Protein AF-A0A923Z2W4-F1 (afdb_monomer)

Secondary structure (DSSP, 8-state):
-HHHHHHHHHHHHHHHHHHHHHHHHTTT-HHHHHHHHHHHHHHHHHS-HHHHHHHHHHHHHHHHHHHHHHHHHHHHHHHHHHHHHHHHTT--

pLDDT: mean 85.25, std 6.6, range [52.53, 93.0]

Structure (mmCIF, N/CA/C/O backbone):
data_AF-A0A923Z2W4-F1
#
_entry.id   AF-A0A923Z2W4-F1
#
loop_
_atom_site.group_PDB
_atom_site.id
_atom_site.type_symbol
_atom_site.label_atom_id
_atom_site.label_alt_id
_atom_site.label_comp_id
_atom_site.label_asym_id
_atom_site.label_entity_id
_atom_site.label_seq_id
_atom_site.pdbx_PDB_ins_code
_atom_site.Cartn_x
_atom_site.Cartn_y
_atom_site.Cartn_z
_atom_site.occupancy
_atom_site.B_iso_or_equiv
_atom_site.auth_seq_id
_atom_site.auth_comp_id
_atom_site.auth_asym_id
_atom_site.auth_atom_id
_atom_site.pdbx_PDB_model_num
ATOM 1 N N . LEU A 1 1 ? -3.844 6.310 22.631 1.00 57.16 1 LEU A N 1
ATOM 2 C CA . LEU A 1 1 ? -3.318 5.209 21.780 1.00 57.16 1 LEU A CA 1
ATOM 3 C C . LEU A 1 1 ? -4.250 4.770 20.636 1.00 57.16 1 LEU A C 1
ATOM 5 O O . LEU A 1 1 ? -3.787 4.084 19.733 1.00 57.16 1 LEU A O 1
ATOM 9 N N . THR A 1 2 ? -5.532 5.149 20.624 1.00 71.50 2 THR A N 1
ATOM 10 C CA . THR A 1 2 ? -6.532 4.648 19.657 1.00 71.50 2 THR A CA 1
ATOM 11 C C . THR A 1 2 ? -6.236 5.002 18.196 1.00 71.50 2 THR A C 1
ATOM 13 O O . THR A 1 2 ? -6.374 4.148 17.324 1.00 71.50 2 THR A O 1
ATOM 16 N N . THR A 1 3 ? -5.780 6.224 17.919 1.00 75.88 3 THR A N 1
ATOM 17 C CA . THR A 1 3 ? -5.515 6.712 16.553 1.00 75.88 3 THR A CA 1
ATOM 18 C C . THR A 1 3 ? -4.288 6.052 15.921 1.00 75.88 3 THR A C 1
ATOM 20 O O . THR A 1 3 ? -4.352 5.600 14.782 1.00 75.88 3 THR A O 1
ATOM 23 N N . ALA A 1 4 ? -3.186 5.940 16.672 1.00 83.12 4 ALA A N 1
ATOM 24 C CA . ALA A 1 4 ? -1.946 5.327 16.192 1.00 83.12 4 ALA A CA 1
ATOM 25 C C . ALA A 1 4 ? -2.115 3.822 15.933 1.00 83.12 4 ALA A C 1
ATOM 27 O O . ALA A 1 4 ? -1.686 3.329 14.894 1.00 83.12 4 ALA A O 1
ATOM 28 N N . GLY A 1 5 ? -2.806 3.104 16.827 1.00 84.31 5 GLY A N 1
ATOM 29 C CA . GLY A 1 5 ? -3.116 1.685 16.626 1.00 84.31 5 GLY A CA 1
ATOM 30 C C . GLY A 1 5 ? -4.046 1.446 15.435 1.00 84.31 5 GLY A C 1
ATOM 31 O O . GLY A 1 5 ? -3.865 0.484 14.692 1.00 84.31 5 GLY A O 1
ATOM 32 N N . TRP A 1 6 ? -5.004 2.349 15.197 1.00 82.31 6 TRP A N 1
ATOM 33 C CA . TRP A 1 6 ? -5.837 2.288 14.000 1.00 8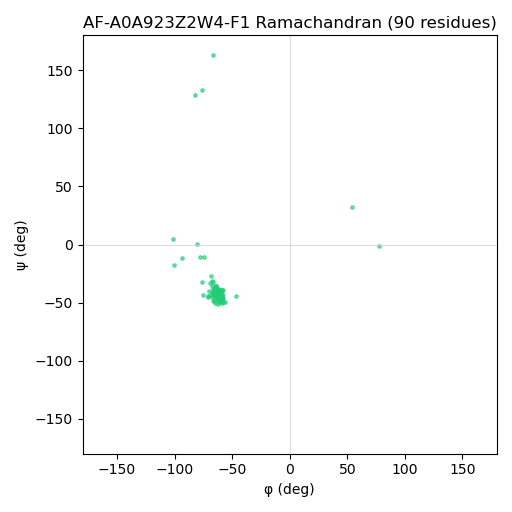2.31 6 TRP A CA 1
ATOM 34 C C . TRP A 1 6 ? -5.013 2.519 12.730 1.00 82.31 6 TRP A C 1
ATOM 36 O O . TRP A 1 6 ? -5.117 1.727 11.798 1.00 82.31 6 TRP A O 1
ATOM 46 N N . LEU A 1 7 ? -4.147 3.535 12.698 1.00 85.31 7 LEU A N 1
ATOM 47 C CA . LEU A 1 7 ? -3.287 3.801 11.543 1.00 85.31 7 LEU A CA 1
ATOM 48 C C . LEU A 1 7 ? -2.350 2.618 1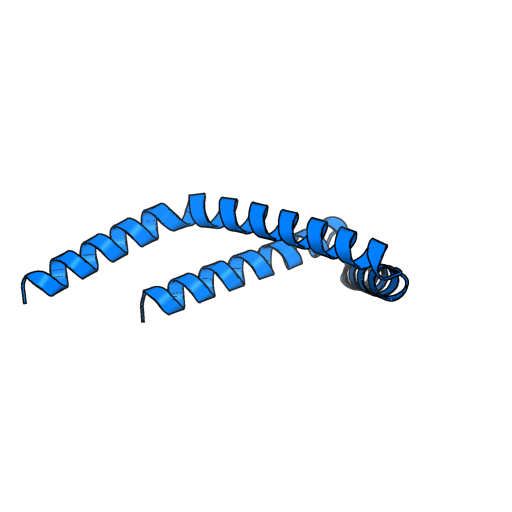1.254 1.00 85.31 7 LEU A C 1
ATOM 50 O O . LEU A 1 7 ? -2.303 2.141 10.123 1.00 85.31 7 LEU A O 1
ATOM 54 N N . ALA A 1 8 ? -1.679 2.095 12.284 1.00 87.62 8 ALA A N 1
ATOM 55 C CA . ALA A 1 8 ? -0.806 0.931 12.172 1.00 87.62 8 ALA A CA 1
ATOM 56 C C . ALA A 1 8 ? -1.564 -0.307 11.666 1.00 87.62 8 ALA A C 1
ATOM 58 O O . ALA A 1 8 ? -1.067 -1.026 10.805 1.00 87.62 8 ALA A O 1
ATOM 59 N N . GLY A 1 9 ? -2.796 -0.526 12.138 1.00 86.88 9 GLY A N 1
ATOM 60 C CA . GLY A 1 9 ? -3.646 -1.619 11.667 1.00 86.88 9 GLY A CA 1
ATOM 61 C C . GLY A 1 9 ? -4.075 -1.476 10.203 1.00 86.88 9 GLY A C 1
ATOM 62 O O . GLY A 1 9 ? -4.131 -2.475 9.487 1.00 86.88 9 GLY A O 1
ATOM 63 N N . ASN A 1 10 ? -4.353 -0.255 9.734 1.00 86.50 10 ASN A N 1
ATOM 64 C CA . ASN A 1 10 ?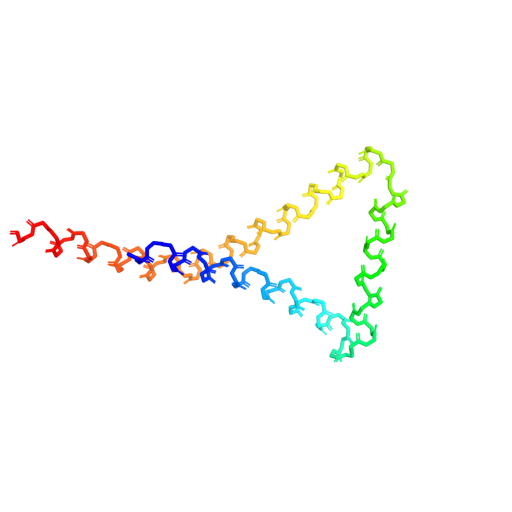 -4.636 -0.013 8.316 1.00 86.50 10 ASN A CA 1
ATOM 65 C C . ASN A 1 10 ? -3.378 -0.205 7.465 1.00 86.50 10 ASN A C 1
ATOM 67 O O . ASN A 1 10 ? -3.453 -0.879 6.445 1.00 86.50 10 ASN A O 1
ATOM 71 N N . LEU A 1 11 ? -2.224 0.306 7.908 1.00 86.81 11 LEU A N 1
ATOM 72 C CA . LEU A 1 11 ? -0.947 0.114 7.220 1.00 86.81 11 LEU A CA 1
ATOM 73 C C . LEU A 1 11 ? -0.607 -1.375 7.085 1.00 86.81 11 LEU A C 1
ATOM 75 O O . LEU A 1 11 ? -0.291 -1.838 5.993 1.00 86.81 11 LEU A O 1
ATOM 79 N N . LEU A 1 12 ? -0.745 -2.140 8.171 1.00 89.81 12 LEU A N 1
ATOM 80 C CA . LEU A 1 12 ? -0.530 -3.585 8.160 1.00 89.81 12 LEU A CA 1
ATOM 81 C C . LEU A 1 12 ? -1.523 -4.301 7.235 1.00 89.81 12 LEU A C 1
ATOM 83 O O . LEU A 1 12 ? -1.137 -5.227 6.530 1.00 89.81 12 LEU A O 1
ATOM 87 N N . GLY A 1 13 ? -2.782 -3.857 7.197 1.00 88.19 13 GLY A N 1
ATOM 88 C CA . GLY A 1 13 ? -3.783 -4.372 6.262 1.00 88.19 13 GLY A CA 1
ATOM 89 C C . GLY A 1 13 ? -3.408 -4.125 4.799 1.00 88.19 13 GLY A C 1
ATOM 90 O O . GLY A 1 13 ? -3.479 -5.046 3.994 1.00 88.19 13 GLY A O 1
ATOM 91 N N . ILE A 1 14 ? -2.952 -2.912 4.468 1.00 87.94 14 ILE A N 1
ATOM 92 C CA . ILE A 1 14 ? -2.496 -2.550 3.118 1.00 87.94 14 ILE A CA 1
ATOM 93 C C . ILE A 1 14 ? -1.300 -3.418 2.713 1.00 87.94 14 ILE A C 1
ATOM 95 O O . ILE A 1 14 ? -1.318 -4.025 1.644 1.00 87.94 14 ILE A O 1
ATOM 99 N N . LEU A 1 15 ? -0.285 -3.519 3.577 1.00 87.00 15 LEU A N 1
ATOM 100 C CA . LEU A 1 15 ? 0.896 -4.351 3.327 1.00 87.00 15 LEU A CA 1
ATOM 101 C C . LEU A 1 15 ? 0.519 -5.834 3.187 1.00 87.00 15 LEU A C 1
ATOM 103 O O . LEU A 1 15 ? 1.002 -6.510 2.282 1.00 87.00 15 LEU A O 1
ATOM 107 N N . GLY A 1 16 ? -0.397 -6.324 4.024 1.00 88.94 16 GLY A N 1
ATOM 108 C CA . GLY A 1 16 ? -0.939 -7.677 3.935 1.00 88.94 16 GLY A CA 1
ATOM 109 C C . GLY A 1 16 ? -1.677 -7.941 2.620 1.00 88.94 16 GLY A C 1
ATOM 110 O O . GLY A 1 16 ? -1.501 -9.006 2.039 1.00 88.94 16 GLY A O 1
ATOM 111 N N . CYS A 1 17 ? -2.444 -6.975 2.102 1.00 88.19 17 CYS A N 1
ATOM 112 C CA . CYS A 1 17 ? -3.091 -7.083 0.791 1.00 88.19 17 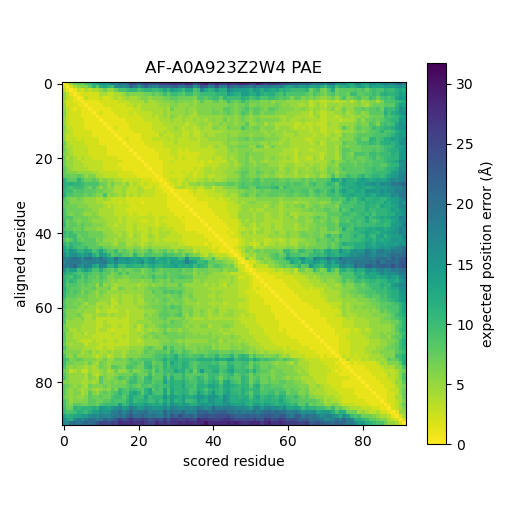CYS A CA 1
ATOM 113 C C . CYS A 1 17 ? -2.071 -7.193 -0.344 1.00 88.19 17 CYS A C 1
ATOM 115 O O . CYS A 1 17 ? -2.252 -8.020 -1.235 1.00 88.19 17 CYS A O 1
ATOM 117 N N . VAL A 1 18 ? -0.991 -6.406 -0.303 1.00 85.62 18 VAL A N 1
ATOM 118 C CA . VAL A 1 18 ? 0.095 -6.518 -1.289 1.00 85.62 18 VAL A CA 1
ATOM 119 C C . VAL A 1 18 ? 0.686 -7.924 -1.258 1.00 85.62 18 VAL A C 1
ATOM 121 O O . VAL A 1 18 ? 0.752 -8.582 -2.293 1.00 85.62 18 VAL A O 1
ATOM 124 N N . VAL A 1 19 ? 1.036 -8.428 -0.073 1.00 87.25 19 VAL A N 1
ATOM 125 C CA . VAL A 1 19 ? 1.560 -9.794 0.084 1.00 87.25 19 VAL A CA 1
ATOM 126 C C . VAL A 1 19 ? 0.555 -10.838 -0.420 1.00 87.25 19 VAL A C 1
ATOM 128 O O . VAL A 1 19 ? 0.936 -11.747 -1.153 1.00 87.25 19 VAL A O 1
ATOM 131 N N . ALA A 1 20 ? -0.732 -10.686 -0.101 1.00 88.81 20 ALA A N 1
ATOM 132 C CA . ALA A 1 20 ? -1.785 -11.597 -0.539 1.00 88.81 20 ALA A CA 1
ATOM 133 C C . ALA A 1 20 ? -1.920 -11.649 -2.069 1.00 88.81 20 ALA A C 1
ATOM 135 O O . ALA A 1 20 ? -2.059 -12.736 -2.620 1.00 88.81 20 ALA A O 1
ATOM 136 N N . VAL A 1 21 ? -1.824 -10.512 -2.769 1.00 86.75 21 VAL A N 1
ATOM 137 C CA . VAL A 1 21 ? -1.833 -10.482 -4.243 1.00 86.75 21 VAL A CA 1
ATOM 138 C C . VAL A 1 21 ? -0.681 -11.310 -4.807 1.00 86.75 21 VAL A C 1
ATOM 140 O O . VAL A 1 21 ? -0.905 -12.138 -5.688 1.00 86.75 21 VAL A O 1
ATOM 143 N N . PHE A 1 22 ? 0.530 -11.137 -4.270 1.00 86.25 22 PHE A N 1
ATOM 144 C CA . PHE A 1 22 ? 1.697 -11.903 -4.708 1.00 86.25 22 PHE A CA 1
ATOM 145 C C . PHE A 1 22 ? 1.556 -13.408 -4.435 1.00 86.25 22 PHE A C 1
ATOM 147 O O . PHE A 1 22 ? 1.982 -14.216 -5.256 1.00 86.25 22 PHE A O 1
ATOM 154 N N . ILE A 1 23 ? 0.916 -13.793 -3.328 1.00 89.25 23 ILE A N 1
ATOM 155 C CA . ILE A 1 23 ? 0.599 -15.197 -3.017 1.00 89.25 23 ILE A CA 1
ATOM 156 C C . ILE A 1 23 ? -0.428 -15.768 -4.006 1.00 89.25 23 ILE A C 1
ATOM 158 O O . ILE A 1 23 ? -0.303 -16.910 -4.448 1.00 89.25 23 ILE A O 1
ATOM 162 N N . VAL A 1 24 ? -1.450 -14.985 -4.366 1.00 91.00 24 VAL A N 1
ATOM 163 C CA . VAL A 1 24 ? -2.494 -15.416 -5.307 1.00 91.00 24 VAL A CA 1
ATOM 164 C C . VAL A 1 24 ? -1.904 -15.647 -6.697 1.00 91.00 24 VAL A C 1
ATOM 166 O O . VAL A 1 24 ? -2.119 -16.711 -7.272 1.00 91.00 24 VAL A O 1
ATOM 169 N N . ILE A 1 25 ? -1.108 -14.709 -7.224 1.00 88.44 25 ILE A N 1
ATOM 170 C CA . ILE A 1 25 ? -0.470 -14.877 -8.544 1.00 88.44 25 ILE A CA 1
ATOM 171 C C . ILE A 1 25 ? 0.595 -15.982 -8.537 1.00 88.44 25 ILE A C 1
ATOM 173 O O . ILE A 1 25 ? 0.832 -16.620 -9.562 1.00 88.44 25 ILE A O 1
ATOM 177 N N . SER A 1 26 ? 1.215 -16.257 -7.385 1.00 90.19 26 SER A N 1
ATOM 178 C CA . SER A 1 26 ? 2.152 -17.371 -7.234 1.00 90.19 26 SER A CA 1
ATOM 179 C C . SER A 1 26 ? 1.469 -18.726 -7.036 1.00 90.19 26 SER A C 1
ATOM 181 O O . SER A 1 26 ? 2.157 -19.736 -6.900 1.00 90.19 26 SER A O 1
ATOM 183 N N . HIS A 1 27 ? 0.131 -18.775 -7.022 1.00 89.19 27 HIS A N 1
ATOM 184 C CA . HIS A 1 27 ? -0.647 -19.983 -6.739 1.00 89.19 27 HIS A CA 1
ATOM 185 C C . HIS A 1 27 ? -0.241 -20.643 -5.406 1.00 89.19 27 HIS A C 1
ATOM 187 O O . HIS A 1 27 ? -0.241 -21.866 -5.289 1.00 89.19 27 HIS A O 1
ATOM 193 N N . GLY A 1 28 ? 0.178 -19.846 -4.417 1.00 87.69 28 GLY A N 1
ATOM 194 C CA . GLY A 1 28 ? 0.658 -20.332 -3.120 1.00 87.69 28 GLY A CA 1
ATOM 195 C C . GLY A 1 28 ? 2.087 -20.892 -3.108 1.00 87.69 28 GLY A C 1
ATOM 196 O O . GLY A 1 28 ? 2.572 -21.257 -2.040 1.00 87.69 28 GLY A O 1
ATOM 197 N N . HIS A 1 29 ? 2.789 -20.932 -4.245 1.00 91.81 29 HIS A N 1
ATOM 198 C CA . HIS A 1 29 ? 4.167 -21.420 -4.308 1.00 91.81 29 HIS A CA 1
ATOM 199 C C . HIS A 1 29 ? 5.148 -20.318 -3.897 1.00 91.81 29 HIS A C 1
ATOM 201 O O . HIS A 1 29 ? 5.105 -19.199 -4.421 1.00 91.81 29 HIS A O 1
ATOM 207 N N . VAL A 1 30 ? 6.046 -20.638 -2.960 1.00 89.81 30 VAL A N 1
ATOM 208 C CA . VAL A 1 30 ? 7.022 -19.683 -2.406 1.00 89.81 30 VAL A CA 1
ATOM 209 C C . VAL A 1 30 ? 8.083 -19.312 -3.445 1.00 89.81 30 VAL A C 1
ATOM 211 O O . VAL A 1 30 ? 8.406 -18.136 -3.592 1.00 89.81 30 VAL A O 1
ATOM 214 N N . ASP A 1 31 ? 8.561 -20.275 -4.235 1.00 92.25 31 ASP A N 1
ATOM 215 C CA . ASP A 1 31 ? 9.558 -20.017 -5.283 1.00 92.25 31 ASP A CA 1
ATOM 216 C C . ASP A 1 31 ? 9.013 -19.042 -6.332 1.00 92.25 31 ASP A C 1
ATOM 218 O O . ASP A 1 31 ? 9.639 -18.041 -6.677 1.00 92.25 31 ASP A O 1
ATOM 222 N N . THR A 1 32 ? 7.779 -19.280 -6.780 1.00 88.69 32 THR A N 1
ATOM 223 C CA . THR A 1 32 ? 7.091 -18.416 -7.740 1.00 88.69 32 THR A CA 1
ATOM 224 C C . THR A 1 32 ? 6.772 -17.039 -7.147 1.00 88.69 32 THR A C 1
ATOM 226 O O . THR A 1 32 ? 6.785 -16.046 -7.871 1.00 88.69 32 THR A O 1
ATOM 229 N N . PHE A 1 33 ? 6.513 -16.936 -5.839 1.00 89.75 33 PHE A N 1
ATOM 230 C CA . PHE A 1 33 ? 6.328 -15.652 -5.153 1.00 89.75 33 PHE A CA 1
ATOM 231 C C . PHE A 1 33 ? 7.596 -14.795 -5.233 1.00 89.75 33 PHE A C 1
ATOM 233 O O . PHE A 1 33 ? 7.540 -13.649 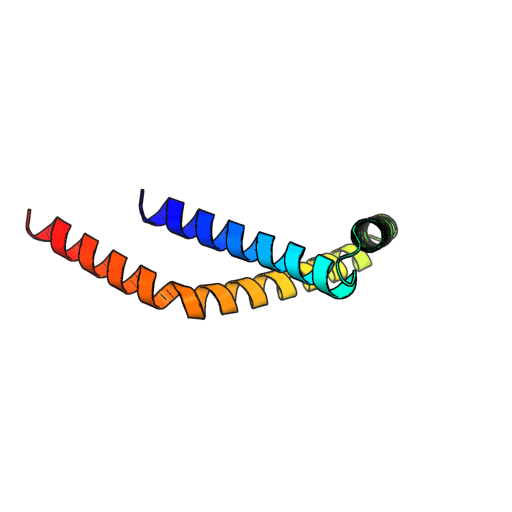-5.686 1.00 89.75 33 PHE A O 1
ATOM 240 N N . PHE A 1 34 ? 8.748 -15.360 -4.858 1.00 91.56 34 PHE A N 1
ATOM 241 C CA . PHE A 1 34 ? 10.020 -14.641 -4.918 1.00 91.56 34 PHE A CA 1
ATOM 242 C C . PHE A 1 34 ? 10.450 -14.345 -6.353 1.00 91.56 34 PHE A C 1
ATOM 244 O O . PHE A 1 34 ? 11.011 -13.284 -6.601 1.00 91.56 34 PHE A O 1
ATOM 251 N N . LEU A 1 35 ? 10.103 -15.204 -7.312 1.00 93.00 35 LEU A N 1
ATOM 252 C CA . LEU A 1 35 ? 10.342 -14.951 -8.733 1.00 93.00 35 LEU A CA 1
ATOM 253 C C . LEU A 1 35 ? 9.562 -13.725 -9.236 1.00 93.00 35 LEU A C 1
ATOM 255 O O . LEU A 1 35 ? 10.098 -12.909 -9.985 1.00 93.00 35 LEU A O 1
ATOM 259 N N . HIS A 1 36 ? 8.309 -13.543 -8.806 1.00 88.88 36 HIS A N 1
ATOM 260 C CA . HIS A 1 36 ? 7.552 -12.328 -9.123 1.00 88.88 36 HIS A CA 1
ATOM 261 C C . HIS A 1 36 ? 8.169 -11.075 -8.487 1.00 88.88 36 HIS A C 1
ATOM 263 O O . HIS A 1 36 ? 8.205 -10.027 -9.134 1.00 88.88 36 HIS A O 1
ATOM 269 N N . LEU A 1 37 ? 8.664 -11.172 -7.249 1.00 87.69 37 LEU A N 1
ATOM 270 C CA . LEU A 1 37 ? 9.351 -10.063 -6.580 1.00 87.69 37 LEU A CA 1
ATOM 271 C C . LEU A 1 37 ? 10.676 -9.703 -7.261 1.00 87.69 37 LEU A C 1
ATOM 273 O O . LEU A 1 37 ? 10.946 -8.522 -7.472 1.00 87.69 37 LEU A O 1
ATOM 277 N N . ASP A 1 38 ? 11.469 -10.699 -7.645 1.00 89.25 38 ASP A N 1
ATOM 278 C CA . ASP A 1 38 ? 12.741 -10.501 -8.340 1.00 89.25 38 ASP A CA 1
ATOM 279 C C . ASP A 1 38 ? 12.526 -9.862 -9.717 1.00 89.25 38 ASP A C 1
ATOM 281 O O . ASP A 1 38 ? 13.153 -8.859 -10.058 1.00 89.25 38 ASP A O 1
ATOM 285 N N . ASN A 1 39 ? 11.528 -10.339 -10.466 1.00 88.94 39 ASN A N 1
ATOM 286 C CA . ASN A 1 39 ? 11.119 -9.716 -11.723 1.00 88.94 39 ASN A CA 1
ATOM 287 C C . ASN A 1 39 ? 10.700 -8.253 -11.543 1.00 88.94 39 ASN A C 1
ATOM 289 O O . ASN A 1 39 ? 11.004 -7.413 -12.394 1.00 88.94 39 ASN A O 1
ATOM 293 N N . LEU A 1 40 ? 9.999 -7.934 -10.453 1.00 85.94 40 LEU A N 1
ATOM 294 C CA . LEU A 1 40 ? 9.592 -6.566 -10.154 1.00 85.94 40 LEU A CA 1
ATOM 295 C C . LEU A 1 40 ? 10.809 -5.676 -9.859 1.00 85.94 40 LEU A C 1
ATOM 297 O O . LEU A 1 40 ? 10.941 -4.600 -10.444 1.00 85.94 40 LEU A O 1
ATOM 301 N N . ALA A 1 41 ? 11.711 -6.142 -8.993 1.00 86.94 41 ALA A N 1
ATOM 302 C CA . ALA A 1 41 ? 12.921 -5.423 -8.608 1.00 86.94 41 ALA A CA 1
ATOM 303 C C . ALA A 1 41 ? 13.866 -5.215 -9.800 1.00 86.94 41 ALA A C 1
ATOM 305 O O . ALA A 1 41 ? 14.367 -4.111 -10.020 1.00 86.94 41 ALA A O 1
ATOM 306 N N . SER A 1 42 ? 14.051 -6.254 -10.614 1.00 87.38 42 SER A N 1
ATOM 307 C CA . SER A 1 42 ? 14.852 -6.214 -11.835 1.00 87.38 42 SER A CA 1
ATOM 308 C C . SER A 1 42 ? 14.302 -5.193 -12.834 1.00 87.38 42 SER A C 1
ATOM 310 O O . SER A 1 42 ? 15.042 -4.325 -13.301 1.00 87.38 42 SER A O 1
ATOM 312 N N . ARG A 1 43 ? 12.984 -5.201 -13.091 1.00 85.00 43 ARG A N 1
ATOM 313 C CA . ARG A 1 43 ? 12.335 -4.217 -13.978 1.00 85.00 43 ARG A CA 1
ATOM 314 C C . ARG A 1 43 ? 12.461 -2.785 -13.468 1.00 85.00 43 ARG A C 1
ATOM 316 O O . ARG A 1 43 ? 12.659 -1.882 -14.276 1.00 85.00 43 ARG A O 1
ATOM 323 N N . TYR A 1 44 ? 12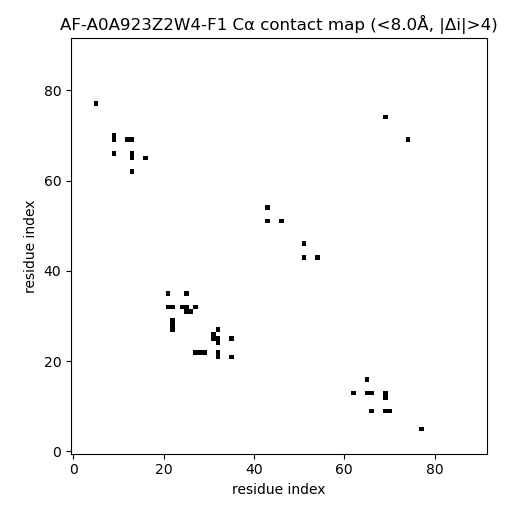.366 -2.574 -12.157 1.00 83.69 44 TYR A N 1
ATOM 324 C CA . TYR A 1 44 ? 12.544 -1.253 -11.557 1.00 83.69 44 TYR A CA 1
ATOM 325 C C . TYR A 1 44 ? 13.989 -0.748 -11.690 1.00 83.69 44 TYR A C 1
ATOM 327 O O . TYR A 1 44 ? 14.222 0.388 -12.107 1.00 83.69 44 TYR A O 1
ATOM 335 N N . ASN A 1 45 ? 14.972 -1.605 -11.407 1.00 85.00 45 ASN A N 1
ATOM 336 C CA . ASN A 1 45 ? 16.386 -1.253 -11.524 1.00 85.00 45 ASN A CA 1
ATOM 337 C C . ASN A 1 45 ? 16.800 -0.982 -12.973 1.00 85.00 45 ASN A C 1
ATOM 339 O O . ASN A 1 45 ? 17.523 -0.017 -13.223 1.00 85.00 45 ASN A O 1
ATOM 343 N N . ALA A 1 46 ? 16.304 -1.781 -13.919 1.00 83.81 46 ALA A N 1
ATOM 344 C CA . ALA A 1 46 ? 16.582 -1.633 -15.346 1.00 83.81 46 ALA A CA 1
ATOM 345 C C . ALA A 1 46 ? 15.847 -0.451 -16.009 1.00 83.81 46 ALA A C 1
ATOM 347 O O . ALA A 1 46 ? 16.130 -0.117 -17.160 1.00 83.81 46 ALA A O 1
ATOM 348 N N . ALA A 1 47 ? 14.882 0.173 -15.328 1.00 82.88 47 ALA A N 1
ATOM 349 C CA . ALA A 1 47 ? 14.157 1.318 -15.860 1.00 82.88 47 ALA A CA 1
ATOM 350 C C . ALA A 1 47 ? 15.003 2.603 -15.790 1.00 82.88 47 ALA A C 1
ATOM 352 O O . ALA A 1 47 ? 15.540 2.943 -14.735 1.00 82.88 47 ALA A O 1
ATOM 353 N N . ASP A 1 48 ? 15.053 3.359 -16.891 1.00 81.69 48 ASP A N 1
ATOM 354 C CA . ASP A 1 48 ? 15.577 4.733 -16.900 1.00 81.69 48 ASP A CA 1
ATOM 355 C C . ASP A 1 48 ? 14.683 5.677 -16.078 1.00 81.69 48 ASP A C 1
ATOM 357 O O . ASP A 1 48 ? 13.512 5.380 -15.830 1.00 81.69 48 ASP A O 1
ATOM 361 N N . LEU A 1 49 ? 15.200 6.857 -15.714 1.00 74.50 49 LEU A N 1
ATOM 362 C CA . LEU A 1 49 ? 14.535 7.837 -14.835 1.00 74.50 49 LEU A CA 1
ATOM 363 C C . LEU A 1 49 ? 13.059 8.117 -15.191 1.00 74.50 49 LEU A C 1
ATOM 365 O O . LEU A 1 49 ? 12.206 8.109 -14.307 1.00 74.50 49 LEU A O 1
ATOM 369 N N . GLY A 1 50 ? 12.723 8.289 -16.475 1.00 72.25 50 GLY A N 1
ATOM 370 C CA . GLY A 1 50 ? 11.331 8.514 -16.903 1.00 72.25 50 GLY A CA 1
ATOM 371 C C . GLY A 1 50 ? 10.417 7.286 -16.750 1.00 72.25 50 GLY A C 1
ATOM 372 O O . GLY A 1 50 ? 9.233 7.410 -16.430 1.00 72.25 50 GLY A O 1
ATOM 373 N N . ARG A 1 51 ? 10.967 6.078 -16.922 1.00 78.88 51 ARG A N 1
ATOM 374 C CA . ARG A 1 51 ? 10.233 4.817 -16.737 1.00 78.88 51 ARG A CA 1
ATOM 375 C C . ARG A 1 51 ? 10.044 4.490 -15.255 1.00 78.88 51 ARG A C 1
ATOM 377 O O . ARG A 1 51 ? 8.989 3.973 -14.895 1.00 78.88 51 ARG A O 1
ATOM 384 N N . ARG A 1 52 ? 10.997 4.869 -14.396 1.00 83.62 52 ARG A N 1
ATOM 385 C CA . ARG A 1 52 ? 10.856 4.775 -12.932 1.00 83.62 52 ARG A CA 1
ATOM 386 C C . ARG A 1 52 ? 9.719 5.646 -12.411 1.00 83.62 52 ARG A C 1
ATOM 388 O O . ARG A 1 52 ? 8.871 5.129 -11.701 1.00 83.62 52 ARG A O 1
ATOM 395 N N . ALA A 1 53 ? 9.621 6.902 -12.849 1.00 83.31 53 ALA A N 1
ATOM 396 C CA . ALA A 1 53 ? 8.526 7.787 -12.438 1.00 83.31 53 ALA A CA 1
ATOM 397 C C . ALA A 1 53 ? 7.139 7.229 -12.816 1.00 83.31 53 ALA A C 1
ATOM 399 O O . ALA A 1 53 ? 6.191 7.296 -12.034 1.00 83.31 53 ALA A O 1
ATOM 400 N N . THR A 1 54 ? 7.021 6.620 -14.000 1.00 83.75 54 THR A N 1
ATOM 401 C CA . THR A 1 54 ? 5.774 5.960 -14.429 1.00 83.75 54 THR A CA 1
ATOM 402 C C . THR A 1 54 ? 5.453 4.753 -13.546 1.00 83.75 54 THR A C 1
ATOM 404 O O . THR A 1 54 ? 4.309 4.566 -13.134 1.00 83.75 54 THR A O 1
ATOM 407 N N . PHE A 1 55 ? 6.468 3.951 -13.227 1.00 83.06 55 PHE A N 1
ATOM 408 C CA . PHE A 1 55 ? 6.333 2.784 -12.365 1.00 83.06 55 PHE A CA 1
ATOM 409 C C . PHE A 1 55 ? 5.933 3.168 -10.933 1.00 83.06 55 PHE A C 1
ATOM 411 O O . PHE A 1 55 ? 5.010 2.584 -10.372 1.00 83.06 55 PHE A O 1
ATOM 418 N N . GLU A 1 56 ? 6.567 4.193 -10.360 1.00 86.88 56 GLU A N 1
ATOM 419 C CA . GLU A 1 56 ? 6.201 4.763 -9.060 1.00 86.88 56 GLU A CA 1
ATOM 420 C C . GLU A 1 56 ? 4.756 5.266 -9.059 1.00 86.88 56 GLU A C 1
ATOM 422 O O . GLU A 1 56 ? 4.007 4.982 -8.126 1.00 86.88 56 GLU A O 1
ATOM 427 N N . HIS A 1 57 ? 4.331 5.952 -10.125 1.00 86.50 57 HIS A N 1
ATOM 428 C CA . HIS A 1 57 ? 2.958 6.433 -10.247 1.00 86.50 57 HIS A CA 1
ATOM 429 C C . HIS A 1 57 ? 1.943 5.283 -10.246 1.00 86.50 57 HIS A C 1
ATOM 431 O O . HIS A 1 57 ? 0.948 5.337 -9.523 1.00 86.50 57 HIS A O 1
ATOM 437 N N . GLN A 1 58 ? 2.215 4.216 -11.002 1.00 86.56 58 GLN A N 1
ATOM 438 C CA . GLN A 1 58 ? 1.387 3.007 -11.009 1.00 86.56 58 GLN A CA 1
ATOM 439 C C . GLN A 1 58 ? 1.343 2.349 -9.625 1.00 86.56 58 GLN A C 1
ATOM 441 O O . GLN A 1 58 ? 0.274 1.955 -9.158 1.00 86.56 58 GLN A O 1
ATOM 446 N N . LEU A 1 59 ? 2.486 2.277 -8.938 1.00 85.19 59 LEU A N 1
ATOM 447 C CA . LEU A 1 59 ? 2.571 1.724 -7.591 1.00 85.19 59 LEU A CA 1
ATOM 448 C C . LEU A 1 59 ? 1.703 2.531 -6.613 1.00 85.19 59 LEU A C 1
ATOM 450 O O . LEU A 1 59 ? 0.883 1.962 -5.892 1.00 85.19 59 LEU A O 1
ATOM 454 N N . VAL A 1 60 ? 1.826 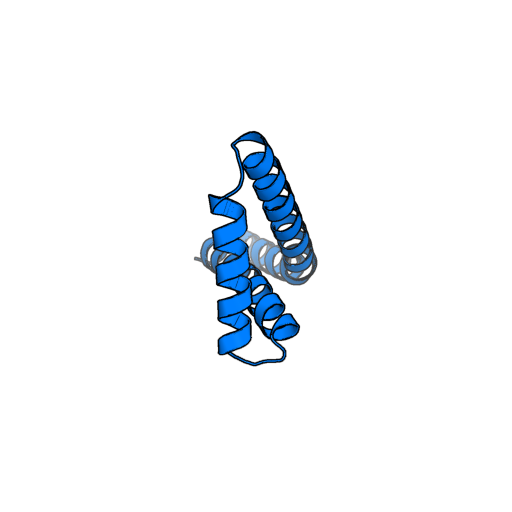3.861 -6.636 1.00 88.56 60 VAL A N 1
ATOM 455 C CA . VAL A 1 60 ? 1.022 4.776 -5.815 1.00 88.56 60 VAL A CA 1
ATOM 456 C C . VAL A 1 60 ? -0.466 4.603 -6.101 1.00 88.56 60 VAL A C 1
ATOM 458 O O . VAL A 1 60 ? -1.247 4.513 -5.158 1.00 88.56 60 VAL A O 1
ATOM 461 N N . GLN A 1 61 ? -0.873 4.501 -7.369 1.00 86.25 61 GLN A N 1
ATOM 462 C CA . GLN A 1 61 ? -2.275 4.273 -7.730 1.00 86.25 61 GLN A CA 1
ATOM 463 C C . GLN A 1 61 ? -2.825 2.987 -7.102 1.00 86.25 61 GLN A C 1
ATOM 465 O O . GLN A 1 61 ? -3.900 3.014 -6.502 1.00 86.25 61 GLN A O 1
ATOM 470 N N . VAL A 1 62 ? -2.076 1.882 -7.168 1.00 86.19 62 VAL A N 1
ATOM 471 C CA . VAL A 1 62 ? -2.475 0.612 -6.540 1.00 86.19 62 VAL A CA 1
ATOM 472 C C . VAL A 1 62 ? -2.617 0.774 -5.025 1.00 86.19 62 VAL A C 1
ATOM 474 O O . VAL A 1 62 ? -3.645 0.398 -4.460 1.00 86.19 62 VAL A O 1
ATOM 477 N N . PHE A 1 63 ? -1.632 1.385 -4.363 1.00 84.19 63 PHE A N 1
ATOM 478 C CA . PHE A 1 63 ? -1.686 1.624 -2.918 1.00 84.19 63 PHE A CA 1
ATOM 479 C C . PHE A 1 63 ? -2.856 2.526 -2.508 1.00 84.19 63 PHE A C 1
ATOM 481 O O . PHE A 1 63 ? -3.505 2.255 -1.498 1.00 84.19 63 PHE A O 1
ATOM 488 N N . VAL A 1 64 ? -3.167 3.559 -3.293 1.00 89.19 64 VAL A N 1
ATOM 489 C CA . VAL A 1 64 ? -4.310 4.450 -3.054 1.00 89.19 64 VAL A CA 1
ATOM 490 C C . VAL A 1 64 ? -5.630 3.695 -3.184 1.00 89.19 64 VAL A C 1
ATOM 492 O O . VAL A 1 64 ? -6.494 3.851 -2.325 1.00 89.19 64 VAL A O 1
ATOM 495 N N . VAL A 1 65 ? -5.790 2.837 -4.195 1.00 89.19 65 VAL A N 1
ATOM 496 C CA . VAL A 1 65 ? -7.002 2.014 -4.347 1.00 89.19 65 VAL A CA 1
ATOM 497 C C . VAL A 1 65 ? -7.189 1.094 -3.139 1.00 89.19 65 VAL A C 1
ATOM 499 O O . VAL A 1 65 ? -8.272 1.060 -2.555 1.00 89.19 65 VAL A O 1
ATOM 502 N N . VAL A 1 66 ? -6.132 0.399 -2.709 1.00 88.44 66 VAL A N 1
ATOM 503 C CA . VAL A 1 66 ? -6.182 -0.481 -1.528 1.00 88.44 66 VAL A CA 1
ATOM 504 C C . VAL A 1 66 ? -6.495 0.317 -0.259 1.00 88.44 66 VAL A C 1
ATOM 506 O O . VAL A 1 66 ? -7.331 -0.103 0.544 1.00 88.44 66 VAL A O 1
ATOM 509 N N . LEU A 1 67 ? -5.877 1.489 -0.093 1.00 87.69 67 LEU A N 1
ATOM 510 C CA . LEU A 1 67 ? -6.155 2.396 1.018 1.00 87.69 67 LEU A CA 1
ATOM 511 C C . LEU A 1 67 ? -7.631 2.806 1.035 1.00 87.69 67 LEU A C 1
ATOM 513 O O . LEU A 1 67 ? -8.263 2.708 2.083 1.00 87.69 67 LEU A O 1
ATOM 517 N N . ILE A 1 68 ? -8.192 3.224 -0.103 1.00 88.94 68 ILE A N 1
ATOM 518 C CA . ILE A 1 68 ? -9.604 3.613 -0.213 1.00 88.94 68 ILE A CA 1
ATOM 519 C C . ILE A 1 68 ? -10.503 2.451 0.207 1.00 88.94 68 ILE A C 1
ATOM 521 O O . ILE A 1 68 ? -11.354 2.638 1.071 1.00 88.94 68 ILE A O 1
ATOM 525 N N . VAL A 1 69 ? -10.277 1.245 -0.322 1.00 89.88 69 VAL A N 1
ATOM 526 C CA . VAL A 1 69 ? -11.065 0.051 0.033 1.00 89.88 69 VAL A CA 1
ATOM 527 C C . VAL A 1 69 ? -11.028 -0.204 1.540 1.00 89.88 69 VAL A C 1
ATOM 529 O O . VAL A 1 69 ? -12.072 -0.361 2.178 1.00 89.88 69 VAL A O 1
ATOM 532 N N . ILE A 1 70 ? -9.836 -0.200 2.137 1.00 87.19 70 ILE A N 1
ATOM 533 C CA . ILE A 1 70 ? -9.669 -0.458 3.568 1.00 87.19 70 ILE A CA 1
ATOM 534 C C . ILE A 1 70 ? -10.327 0.647 4.405 1.00 87.19 70 ILE A C 1
ATOM 536 O O . ILE A 1 70 ? -11.012 0.342 5.385 1.00 87.19 70 ILE A O 1
ATOM 540 N N . LEU A 1 71 ? -10.175 1.916 4.024 1.00 86.12 71 LEU A N 1
ATOM 541 C CA . LEU A 1 71 ? -10.795 3.044 4.719 1.00 86.12 71 LEU A CA 1
ATOM 542 C C . LEU A 1 71 ? -12.319 3.027 4.602 1.00 86.12 71 LEU A C 1
ATOM 544 O O . LEU A 1 71 ? -12.995 3.316 5.586 1.00 86.12 71 LEU A O 1
ATOM 548 N N . THR A 1 72 ? -12.882 2.643 3.459 1.00 88.69 72 THR A N 1
ATOM 549 C CA . THR A 1 72 ? -14.333 2.494 3.300 1.00 88.69 72 THR A CA 1
ATOM 550 C C . THR A 1 72 ? -14.875 1.390 4.209 1.00 88.69 72 THR A C 1
ATOM 552 O O . THR A 1 72 ? -15.908 1.578 4.849 1.00 88.69 72 THR A O 1
ATOM 555 N N . VAL A 1 73 ? -14.156 0.271 4.343 1.00 88.38 73 VAL A N 1
ATOM 556 C CA . VAL A 1 73 ? -14.573 -0.856 5.195 1.00 88.38 73 VAL A CA 1
ATOM 557 C C . VAL A 1 73 ? -14.371 -0.562 6.688 1.00 88.38 73 VAL A C 1
ATOM 559 O O . VAL A 1 73 ? -15.237 -0.864 7.509 1.00 88.38 73 VAL A O 1
ATOM 562 N N . ARG A 1 74 ? -13.231 0.021 7.080 1.00 85.31 74 ARG A N 1
ATOM 563 C CA . ARG A 1 74 ? -12.834 0.176 8.497 1.00 85.31 74 ARG A CA 1
ATOM 564 C C . ARG A 1 74 ? -13.086 1.568 9.071 1.00 85.31 74 ARG A C 1
ATOM 566 O O . ARG A 1 74 ? -13.114 1.727 10.295 1.00 85.31 74 ARG A O 1
ATOM 573 N N . GLY A 1 75 ? -13.269 2.568 8.218 1.00 83.19 75 GLY A N 1
ATOM 574 C CA . GLY A 1 75 ? -13.499 3.962 8.586 1.00 83.19 75 GLY A CA 1
ATOM 575 C C . GLY A 1 75 ? -14.748 4.179 9.442 1.00 83.19 75 GLY A C 1
ATOM 576 O O . GLY A 1 75 ? -14.622 4.799 10.498 1.00 83.19 75 GLY A O 1
ATOM 577 N N . PRO A 1 76 ? -15.932 3.637 9.091 1.00 86.94 76 PRO A N 1
ATOM 578 C CA . PRO A 1 76 ? -17.163 3.882 9.847 1.00 86.94 76 PRO A CA 1
ATOM 579 C C . PRO A 1 76 ? -17.067 3.450 11.316 1.00 86.94 76 PRO A C 1
ATOM 581 O O . PRO A 1 76 ? -17.461 4.188 12.220 1.00 86.94 76 PRO A O 1
ATOM 584 N N . VAL A 1 77 ? -16.478 2.275 11.563 1.00 85.12 77 VAL A N 1
ATOM 585 C CA . VAL A 1 77 ? -16.273 1.727 12.915 1.00 85.12 77 VAL A CA 1
ATOM 586 C C . VAL A 1 77 ? -15.271 2.563 13.711 1.00 85.12 77 VAL A C 1
ATOM 588 O O . VAL A 1 77 ? -15.421 2.738 14.918 1.00 85.12 77 VAL A O 1
ATOM 591 N N . PHE A 1 78 ? -14.241 3.098 13.059 1.00 85.06 78 PHE A N 1
ATOM 592 C CA . PHE A 1 78 ? -13.290 3.982 13.722 1.00 85.06 78 PHE A CA 1
ATOM 593 C C . PHE A 1 78 ? -13.902 5.338 14.063 1.00 85.06 78 PHE A C 1
ATOM 595 O O . PHE A 1 78 ? -13.749 5.806 15.188 1.00 85.06 78 PHE A O 1
ATOM 602 N N . VAL A 1 79 ? -14.650 5.937 13.134 1.00 87.31 79 VAL A N 1
ATOM 603 C CA . VAL A 1 79 ? -15.329 7.220 13.349 1.00 87.31 79 VAL A CA 1
ATOM 604 C C . VAL A 1 79 ? -16.353 7.112 14.477 1.00 87.31 79 VAL A C 1
ATOM 606 O O . VAL A 1 79 ? -16.429 8.013 15.312 1.00 87.31 79 VAL A O 1
ATOM 609 N N . SER A 1 80 ? -17.116 6.019 14.551 1.00 88.25 80 SER A N 1
ATOM 610 C CA . SER A 1 80 ? -18.082 5.816 15.638 1.00 88.25 80 SER A CA 1
ATOM 611 C C . SER A 1 80 ? -17.394 5.679 16.999 1.00 88.25 80 SER A C 1
ATOM 613 O O . SER A 1 80 ? -17.809 6.330 17.960 1.00 88.25 80 SER A O 1
ATOM 615 N N . ARG A 1 81 ? -16.293 4.918 17.076 1.00 85.88 81 ARG A N 1
ATOM 616 C CA . ARG A 1 81 ? -15.466 4.803 18.289 1.00 85.88 81 ARG A CA 1
ATOM 617 C C . ARG A 1 81 ? -14.855 6.142 18.693 1.00 85.88 81 ARG A C 1
ATOM 619 O O . ARG A 1 81 ? -14.949 6.515 19.855 1.00 85.88 81 ARG A O 1
ATOM 626 N N . LEU A 1 82 ? -14.295 6.887 17.741 1.00 86.88 82 LEU A N 1
ATOM 627 C CA . LEU A 1 82 ? -13.686 8.191 17.995 1.00 86.88 82 LEU A CA 1
ATOM 628 C C . LEU A 1 82 ? -14.716 9.194 18.526 1.00 86.88 82 LEU A C 1
ATOM 630 O O . LEU A 1 82 ? -14.468 9.847 19.536 1.00 86.88 82 LEU A O 1
ATOM 634 N N . ARG A 1 83 ? -15.899 9.275 17.898 1.00 88.38 83 ARG A N 1
ATOM 635 C CA . ARG A 1 83 ? -16.998 10.133 18.372 1.00 88.38 83 ARG A CA 1
ATOM 636 C C . ARG A 1 83 ? -17.429 9.775 19.791 1.00 88.38 83 ARG A C 1
ATOM 638 O O . ARG A 1 83 ? -17.733 10.674 20.568 1.00 88.38 83 ARG A O 1
ATOM 645 N N . ARG A 1 84 ? -17.463 8.484 20.124 1.00 88.06 84 ARG A N 1
ATOM 646 C CA . ARG A 1 84 ? -17.811 8.017 21.466 1.00 88.06 84 ARG A CA 1
ATOM 647 C C . ARG A 1 84 ? -16.774 8.464 22.499 1.00 88.06 84 ARG A C 1
ATOM 649 O O . ARG A 1 84 ? -17.153 9.102 23.471 1.00 88.06 84 ARG A O 1
ATOM 656 N N . THR A 1 85 ? -15.486 8.239 22.236 1.00 87.12 85 THR A N 1
ATOM 657 C CA . THR A 1 85 ? -14.398 8.654 23.139 1.00 87.12 85 THR A CA 1
ATOM 658 C C . THR A 1 85 ? -14.346 10.171 23.341 1.00 87.12 85 THR A C 1
ATOM 660 O O . THR A 1 85 ? -14.119 10.629 24.455 1.00 87.12 85 THR A O 1
ATOM 663 N N . LEU A 1 86 ? -14.589 10.965 22.292 1.00 87.44 86 LEU A N 1
ATOM 664 C CA . LEU A 1 86 ? -14.630 12.428 22.411 1.00 87.44 86 LEU A CA 1
ATOM 665 C C . LEU A 1 86 ? -15.788 12.910 23.293 1.00 87.44 86 LEU A C 1
ATOM 667 O O . LEU A 1 86 ? -15.605 13.831 24.079 1.00 87.44 86 LEU A O 1
ATOM 671 N N . ARG A 1 87 ? -16.964 12.278 23.190 1.00 90.50 87 ARG A N 1
ATOM 672 C CA . ARG A 1 87 ? -18.117 12.597 24.047 1.00 90.50 87 ARG A CA 1
ATOM 673 C C . ARG A 1 87 ? -17.874 12.208 25.504 1.00 90.50 87 ARG A C 1
ATOM 675 O O . ARG A 1 87 ? -18.226 12.969 26.394 1.00 90.50 87 ARG A O 1
ATOM 682 N N . GLU A 1 88 ? -17.265 11.047 25.736 1.00 88.31 88 GLU A N 1
ATOM 683 C CA . GLU A 1 88 ? -16.925 10.560 27.080 1.00 88.31 88 GLU A CA 1
ATOM 684 C C . GLU A 1 88 ? -15.890 11.470 27.770 1.00 88.31 88 GLU A C 1
ATOM 686 O O . GLU A 1 88 ? -16.008 11.724 28.962 1.00 88.31 88 GLU A O 1
ATOM 691 N N . GLY A 1 89 ? -14.929 12.030 27.025 1.00 78.56 89 GLY A N 1
ATOM 692 C CA . GLY A 1 89 ? -13.928 12.961 27.565 1.00 78.56 89 GLY A CA 1
ATOM 693 C C . GLY A 1 89 ? -14.407 14.400 27.808 1.00 78.56 89 GLY A C 1
ATOM 694 O O . GLY A 1 89 ? -13.671 15.165 28.413 1.00 78.56 89 GLY A O 1
ATOM 695 N N . GLN A 1 90 ? -15.597 14.790 27.335 1.00 70.38 90 GLN A N 1
ATOM 696 C CA . GLN A 1 90 ? -16.181 16.123 27.574 1.00 70.38 90 GLN A CA 1
ATOM 697 C C . GLN A 1 90 ? -17.116 16.174 28.793 1.00 70.38 90 GLN A C 1
ATOM 699 O O . GLN A 1 90 ? -17.528 17.259 29.192 1.00 70.38 90 GLN A O 1
ATOM 704 N N . GLY A 1 91 ? -17.495 15.016 29.346 1.00 62.66 91 GLY A N 1
ATOM 705 C CA . GLY A 1 91 ? -18.367 14.902 30.521 1.00 62.66 91 GLY A CA 1
ATOM 706 C C . GLY A 1 91 ? -17.633 14.618 31.837 1.00 62.66 91 GLY A C 1
ATOM 707 O O . GLY A 1 91 ? -18.302 14.373 32.838 1.00 62.66 91 GLY A O 1
ATOM 708 N N . ALA A 1 92 ? -16.297 14.607 31.815 1.00 52.53 92 ALA A N 1
ATOM 709 C CA . ALA A 1 92 ? -15.402 14.468 32.966 1.00 52.53 92 ALA A CA 1
ATOM 710 C C . ALA A 1 92 ? -14.673 15.793 33.213 1.00 52.53 92 ALA A C 1
ATOM 712 O O . ALA A 1 92 ? -14.410 16.095 34.396 1.00 52.53 92 ALA A O 1
#

Radiu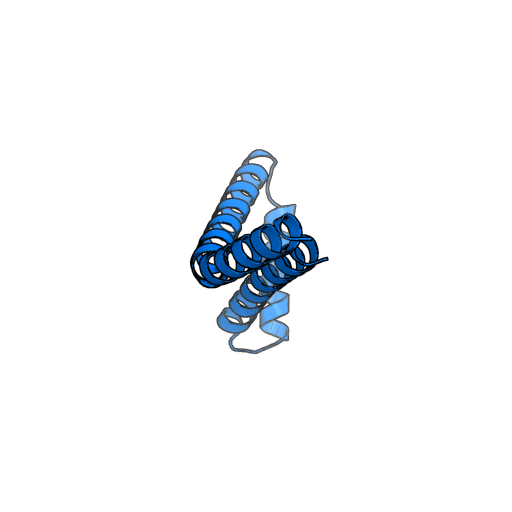s of gyration: 18.62 Å; Cα contacts (8 Å, |Δi|>4): 26; chains: 1; bounding box: 35×38×50 Å

Sequence (92 aa):
LTTAGWLAGNLLGILGCVVAVFIVISHGHVDTFFLHLDNLASRYNAADLGRRATFEHQLVQVFVVVLIVILTVRGPVFVSRLRRTLREGQGA

Foldseek 3Di:
DLVVVVVVVLVVQLVVVVLVVLCVVQVNDPVSSVVVVVVVVVVCVPDDPVRNVVVVVVVVVSSVVSSVVSCVVCVVVSVVVVVVVVVVVVVD

Mean predicted aligned error: 6.98 Å

Solvent-accessible surface area (backbone atoms only — not comparable to full-atom values): 5082 Å² total; per-residue (Å²): 114,70,68,62,54,49,51,52,51,50,51,50,48,48,54,48,51,56,53,47,52,46,36,59,79,24,73,70,39,65,69,49,30,51,49,54,50,48,53,50,51,50,54,53,70,72,37,54,76,75,53,38,54,53,50,50,49,54,51,49,52,54,52,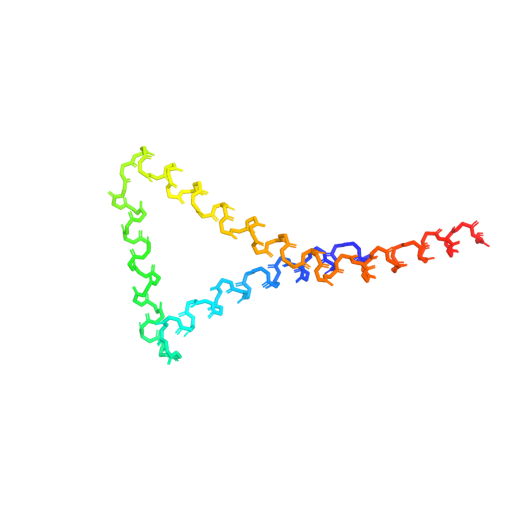50,54,49,48,50,54,49,43,67,71,51,39,63,64,49,52,53,50,50,55,48,55,57,55,58,66,72,77,113